Protein AF-A0A6B9T661-F1 (afdb_monomer)

Organism: Xanthomonas perforans (NCBI:txid442694)

Radius of gyration: 20.44 Å; Cα contacts (8 Å, |Δi|>4): 239; chains: 1; bounding box: 43×25×59 Å

Sequence (112 aa):
DLGAFARISRGARANADRLLFGVVRDDGSVSSEEGVNVVRQAEAGLKWRRDGLSLFATAFSARTQEQNFEITSQRFFNRSYEAHGVELEASYRYQGFTLNGGLTWTDAEISR

Secondary structure (DSSP, 8-state):
-EEEEEEEEEEEEE--GGGGGTTS-TTS---HHHHEEEEEEEEEEEEEEETTEEEEEEEEEEEEEEEEEETTTTEEEEEEEEEEEEEEEEEEEETTEEEEEEEEEEEEEE--

Solvent-accessible surface area (backbone atoms only — not comparable to full-atom values): 6195 Å² total; per-residue (Å²): 93,80,48,74,54,73,49,75,51,75,53,75,43,77,57,61,77,69,46,74,79,76,63,52,44,100,87,71,50,60,53,67,76,68,40,39,28,42,35,39,39,42,37,40,36,44,37,40,40,56,96,48,36,37,41,37,40,35,42,41,38,37,40,38,42,44,61,51,65,42,79,90,79,71,39,78,47,74,36,33,37,39,38,36,39,42,38,38,40,40,36,41,45,56,91,97,45,76,49,77,52,72,49,76,49,76,54,71,46,77,78,74

Nearest PDB structures (foldseek):
  2fcp-assembly1_A  TM=7.416E-01  e=4.016E-03  Escherichia coli K-12
  1fi1-assembly1_A  TM=7.423E-01  e=6.834E-03  Escherichia coli K-12
  1nqg-assembly1_A  TM=7.810E-01  e=1.517E-02  Escherichia coli
  8a60-assembly1_A  TM=6.436E-01  e=8.342E-03  Escherichia coli K-12

Mean predicted aligned error: 5.4 Å

Foldseek 3Di:
DKDKDKDKDKDKDFDDPQCVLPQQDPVRDHDCLQGMKMKIKIKIKMWDDDDQKIKIKMKMKMKIWDWGADPVVRDTDIWIKIKIWMKMKMWGDDDPDIDIDIDIDMDMDTPD

InterPro domains:
  IPR000531 TonB-dependent receptor-like, beta-barrel [PF00593] (4-109)
  IPR036942 TonB-dependent receptor-like, beta-barrel domain superfamily [G3DSA:2.40.170.20] (1-112)
  IPR039426 TonB-dependent receptor-like [PTHR32552] (1-110)

Structure (mmCIF, N/CA/C/O backbone):
data_AF-A0A6B9T661-F1
#
_entry.id   AF-A0A6B9T661-F1
#
loop_
_atom_site.group_PDB
_atom_site.id
_atom_site.type_symbol
_atom_site.label_atom_id
_atom_site.label_alt_id
_atom_site.label_comp_id
_atom_site.label_asym_id
_atom_site.label_entity_id
_atom_site.label_seq_id
_atom_site.pdbx_PDB_ins_code
_atom_site.Cartn_x
_atom_site.Cartn_y
_atom_site.Cartn_z
_atom_site.occupancy
_atom_site.B_iso_or_equiv
_atom_site.auth_seq_id
_atom_site.auth_comp_i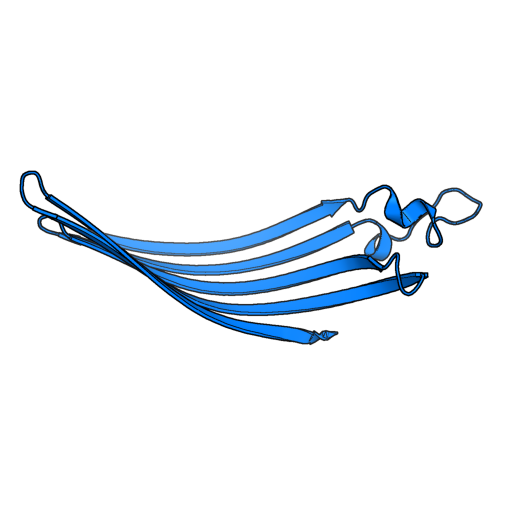d
_atom_site.auth_asym_id
_atom_site.auth_atom_id
_atom_site.pdbx_PDB_model_num
ATOM 1 N N . ASP A 1 1 ? -19.342 -4.485 16.495 1.00 90.94 1 ASP A N 1
ATOM 2 C CA . ASP A 1 1 ? -19.199 -4.997 15.116 1.00 90.94 1 ASP A CA 1
ATOM 3 C C . ASP A 1 1 ? -17.751 -5.305 14.790 1.00 90.94 1 ASP A C 1
ATOM 5 O O . ASP A 1 1 ? -16.885 -4.478 15.060 1.00 90.94 1 ASP A O 1
ATOM 9 N N . LEU A 1 2 ? -17.491 -6.488 14.234 1.00 97.75 2 LEU A N 1
ATOM 10 C CA . LEU A 1 2 ? -16.191 -6.883 13.690 1.00 97.75 2 LEU A CA 1
ATOM 11 C C . LEU A 1 2 ? -16.356 -7.134 12.187 1.00 97.75 2 LEU A C 1
ATOM 13 O O . LEU A 1 2 ? -17.283 -7.828 11.779 1.00 97.75 2 LEU A O 1
ATOM 17 N N . GLY A 1 3 ? -15.464 -6.567 11.383 1.00 98.38 3 GLY A N 1
ATOM 18 C CA . GLY A 1 3 ? -15.373 -6.787 9.946 1.00 98.38 3 GLY A CA 1
ATOM 19 C C . GLY A 1 3 ? -13.943 -7.116 9.534 1.00 98.38 3 GLY A C 1
ATOM 20 O O . GLY A 1 3 ? -12.990 -6.724 10.208 1.00 98.38 3 GLY A O 1
ATOM 21 N N . ALA A 1 4 ? -13.807 -7.821 8.418 1.00 98.50 4 ALA A N 1
ATOM 22 C CA . ALA A 1 4 ? -12.530 -8.168 7.812 1.00 98.50 4 ALA A CA 1
ATOM 23 C C . ALA A 1 4 ? -12.554 -7.825 6.321 1.00 98.50 4 ALA A C 1
ATOM 25 O O . ALA A 1 4 ? -13.622 -7.813 5.704 1.00 98.50 4 ALA A O 1
ATOM 26 N N . PHE A 1 5 ? -11.385 -7.559 5.746 1.00 98.50 5 PHE A N 1
ATOM 27 C CA . PHE A 1 5 ? -11.225 -7.363 4.311 1.00 98.50 5 PHE A CA 1
ATOM 28 C C . PHE A 1 5 ? -9.889 -7.920 3.822 1.00 98.50 5 PHE A C 1
ATOM 30 O O . PHE A 1 5 ? -8.933 -8.056 4.584 1.00 98.50 5 PHE A O 1
ATOM 37 N N . ALA A 1 6 ? -9.836 -8.207 2.526 1.00 98.50 6 ALA A N 1
ATOM 38 C CA . ALA A 1 6 ? -8.608 -8.479 1.802 1.00 98.50 6 ALA A CA 1
ATOM 39 C C . ALA A 1 6 ? -8.718 -7.902 0.388 1.00 98.50 6 ALA A C 1
ATOM 41 O O . ALA A 1 6 ? -9.813 -7.811 -0.174 1.00 98.50 6 ALA A O 1
ATOM 42 N N . ARG A 1 7 ? -7.585 -7.500 -0.181 1.00 98.38 7 ARG A N 1
ATOM 43 C CA . ARG A 1 7 ? -7.486 -6.871 -1.495 1.00 98.38 7 ARG A CA 1
ATOM 44 C C . ARG A 1 7 ? -6.201 -7.318 -2.171 1.00 98.38 7 ARG A C 1
ATOM 46 O O . ARG A 1 7 ? -5.132 -7.242 -1.583 1.00 98.38 7 ARG A O 1
ATOM 53 N N . ILE A 1 8 ? -6.302 -7.731 -3.428 1.00 98.19 8 ILE A N 1
ATOM 54 C CA . ILE A 1 8 ? -5.153 -7.913 -4.316 1.00 98.19 8 ILE A CA 1
ATOM 55 C C . ILE A 1 8 ? -5.426 -7.071 -5.552 1.00 98.19 8 ILE A C 1
ATOM 57 O O . ILE A 1 8 ? -6.532 -7.095 -6.091 1.00 98.19 8 ILE A O 1
ATOM 61 N N . SER A 1 9 ? -4.444 -6.289 -5.987 1.00 98.19 9 SER A N 1
ATOM 62 C CA . SER A 1 9 ? -4.621 -5.376 -7.111 1.00 98.19 9 SER A CA 1
ATOM 63 C C . SER A 1 9 ? -3.356 -5.204 -7.937 1.00 98.19 9 SER A C 1
ATOM 65 O O . SER A 1 9 ? -2.236 -5.382 -7.451 1.00 98.19 9 SER A O 1
ATOM 67 N N . ARG A 1 10 ? -3.558 -4.820 -9.198 1.00 97.50 10 ARG A N 1
ATOM 68 C CA . ARG A 1 10 ? -2.503 -4.421 -10.123 1.00 97.50 10 ARG A CA 1
ATOM 69 C C . ARG A 1 10 ? -2.894 -3.098 -10.769 1.00 97.50 10 ARG A C 1
ATOM 71 O O . ARG A 1 10 ? -3.855 -3.051 -11.532 1.00 97.50 10 ARG A O 1
ATOM 78 N N . GLY A 1 11 ? -2.143 -2.049 -10.463 1.00 95.88 11 GLY A N 1
ATOM 79 C CA . GLY A 1 11 ? -2.249 -0.741 -11.099 1.00 95.88 11 GLY A CA 1
ATOM 80 C C . GLY A 1 11 ? -1.144 -0.543 -12.132 1.00 95.88 11 GLY A C 1
ATOM 81 O O . GLY A 1 11 ? -0.109 -1.210 -12.091 1.00 95.88 11 GLY A O 1
ATOM 82 N N . ALA A 1 12 ? -1.361 0.375 -13.067 1.00 93.06 12 ALA A N 1
ATOM 83 C CA . ALA A 1 12 ? -0.353 0.770 -14.038 1.00 93.06 12 ALA A CA 1
ATOM 84 C C . ALA A 1 12 ? -0.468 2.264 -14.350 1.00 93.06 12 ALA A C 1
ATOM 86 O O . ALA A 1 12 ? -1.568 2.819 -14.359 1.00 93.06 12 ALA A O 1
ATOM 87 N N . ARG A 1 13 ? 0.668 2.899 -14.624 1.00 90.38 13 ARG A N 1
ATOM 88 C CA . ARG A 1 13 ? 0.775 4.295 -15.042 1.00 90.38 13 ARG A CA 1
ATOM 89 C C . ARG A 1 13 ? 1.645 4.365 -16.292 1.00 90.38 13 ARG A C 1
ATOM 91 O O . ARG A 1 13 ? 2.769 3.875 -16.280 1.00 90.38 13 ARG A O 1
ATOM 98 N N . ALA A 1 14 ? 1.131 4.997 -17.345 1.00 88.25 14 ALA A N 1
ATOM 99 C CA . ALA A 1 14 ? 1.943 5.342 -18.506 1.00 88.25 14 ALA A CA 1
ATOM 100 C C . ALA A 1 14 ? 2.983 6.404 -18.115 1.00 88.25 14 ALA A C 1
ATOM 102 O O . ALA A 1 14 ? 2.655 7.395 -17.452 1.00 88.25 14 ALA A O 1
ATOM 103 N N . ASN A 1 15 ? 4.231 6.180 -18.508 1.00 82.38 15 ASN A N 1
ATOM 104 C CA . ASN A 1 15 ? 5.327 7.110 -18.284 1.00 82.38 15 ASN A CA 1
ATOM 105 C C . ASN A 1 15 ? 5.239 8.277 -19.274 1.00 82.38 15 ASN A C 1
ATOM 107 O O . ASN A 1 15 ? 4.746 8.132 -20.390 1.00 82.38 15 ASN A O 1
ATOM 111 N N . ALA A 1 16 ? 5.639 9.461 -18.811 1.00 75.88 16 ALA A N 1
ATOM 112 C CA . ALA A 1 16 ? 5.368 10.728 -19.487 1.00 75.88 16 ALA A CA 1
ATOM 113 C C . ALA A 1 16 ? 6.610 11.276 -20.22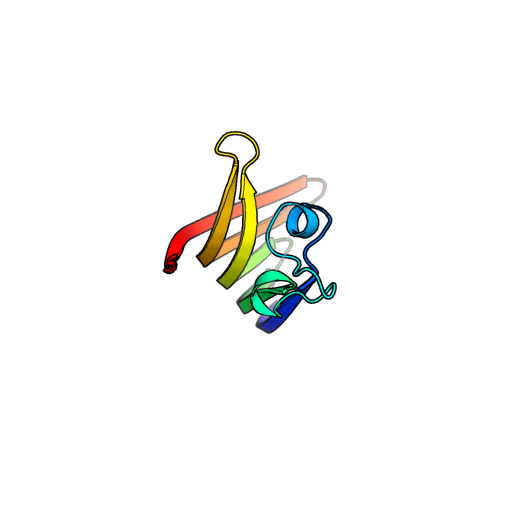1 1.00 75.88 16 ALA A C 1
ATOM 115 O O . ALA A 1 16 ? 7.530 10.531 -20.554 1.00 75.88 16 ALA A O 1
ATOM 116 N N . ASP A 1 17 ? 6.615 12.591 -20.452 1.00 71.75 17 ASP A N 1
ATOM 117 C CA . ASP A 1 17 ? 7.598 13.424 -21.159 1.00 71.75 17 ASP A CA 1
ATOM 118 C C . ASP A 1 17 ? 9.065 12.995 -21.014 1.00 71.75 17 ASP A C 1
ATOM 120 O O . ASP A 1 17 ? 9.824 13.068 -21.978 1.00 71.75 17 ASP A O 1
ATOM 124 N N . ARG A 1 18 ? 9.463 12.482 -19.846 1.00 75.19 18 ARG A N 1
ATOM 125 C CA . ARG A 1 18 ? 10.840 12.055 -19.582 1.00 75.19 18 ARG A CA 1
ATOM 126 C C . ARG A 1 18 ? 11.356 10.927 -20.482 1.00 75.19 18 ARG A C 1
ATOM 128 O O . ARG A 1 18 ? 12.565 10.830 -20.668 1.00 75.19 18 ARG A O 1
ATOM 135 N N . LEU A 1 19 ? 10.481 10.114 -21.077 1.00 75.81 19 LEU A N 1
ATOM 136 C CA . LEU A 1 19 ? 10.887 9.081 -22.041 1.00 75.81 19 LEU A CA 1
ATOM 137 C C . LEU A 1 19 ? 11.511 9.669 -23.317 1.00 75.81 19 LEU A C 1
ATOM 139 O O . LEU A 1 19 ? 12.387 9.053 -23.926 1.00 75.81 19 LEU A O 1
ATOM 143 N N . LEU A 1 20 ? 11.085 10.878 -23.697 1.00 76.81 20 LEU A N 1
ATOM 144 C CA . LEU A 1 20 ? 11.485 11.545 -24.939 1.00 76.81 20 LEU A CA 1
ATOM 145 C C . LEU A 1 20 ? 12.967 11.943 -24.959 1.00 76.81 20 LEU A C 1
ATOM 147 O O . LEU A 1 20 ? 13.494 12.267 -26.016 1.00 76.81 20 LEU A O 1
ATOM 151 N N . PHE A 1 21 ? 13.648 11.909 -23.811 1.00 77.25 21 PHE A N 1
ATOM 152 C CA . PHE A 1 21 ? 15.037 12.350 -23.684 1.00 77.25 21 PHE A CA 1
ATOM 153 C C . PHE A 1 21 ? 16.070 11.218 -23.805 1.00 77.25 21 PHE A C 1
ATOM 155 O O . PHE A 1 21 ? 17.240 11.447 -23.506 1.00 77.25 21 PHE A O 1
ATOM 162 N N . GLY A 1 22 ? 15.679 10.005 -24.225 1.00 76.31 22 GLY A N 1
ATOM 163 C CA . GLY A 1 22 ? 16.678 8.967 -24.528 1.00 76.31 22 GLY A CA 1
ATOM 164 C C . GLY A 1 22 ? 16.226 7.511 -24.644 1.00 76.31 22 GLY A C 1
ATOM 165 O O . GLY A 1 22 ? 17.079 6.673 -24.917 1.00 76.31 22 GLY A O 1
ATOM 166 N N . VAL A 1 23 ? 14.943 7.180 -24.447 1.00 81.81 23 VAL A N 1
ATOM 167 C CA . VAL A 1 23 ? 14.450 5.785 -24.572 1.00 81.81 23 VAL A CA 1
ATOM 168 C C . VAL A 1 23 ? 13.435 5.581 -25.703 1.00 81.81 23 VAL A C 1
ATOM 170 O O . VAL A 1 23 ? 13.068 4.450 -26.015 1.00 81.81 23 VAL A O 1
ATOM 173 N N . VAL A 1 24 ? 12.997 6.663 -26.353 1.00 86.75 24 VAL A N 1
ATOM 174 C CA . VAL A 1 24 ? 12.213 6.588 -27.594 1.00 86.75 24 VAL A CA 1
ATOM 175 C C . VAL A 1 24 ? 13.161 6.382 -28.773 1.00 86.75 24 VAL A C 1
ATOM 177 O O . VAL A 1 24 ? 14.149 7.101 -28.908 1.00 86.75 24 VAL A O 1
ATOM 180 N N . ARG A 1 25 ? 12.869 5.382 -29.607 1.00 88.81 25 ARG A N 1
ATOM 181 C CA . ARG A 1 25 ? 13.663 5.024 -30.792 1.00 88.81 25 ARG A CA 1
ATOM 182 C C . ARG A 1 25 ? 13.355 5.952 -31.970 1.00 88.81 25 ARG A C 1
ATOM 184 O O . ARG A 1 25 ? 12.320 6.613 -31.986 1.00 88.81 25 ARG A O 1
ATOM 191 N N . ASP A 1 26 ? 14.213 5.932 -32.990 1.00 89.88 26 ASP A N 1
ATOM 192 C CA . ASP A 1 26 ? 14.061 6.751 -34.208 1.00 89.88 26 ASP A CA 1
ATOM 193 C C . ASP A 1 26 ? 12.747 6.482 -34.966 1.00 89.88 26 ASP A C 1
ATOM 195 O O . ASP A 1 26 ? 12.229 7.360 -35.654 1.00 89.88 26 ASP A O 1
ATOM 199 N N . ASP A 1 27 ? 12.178 5.281 -34.817 1.00 92.06 27 ASP A N 1
ATOM 200 C CA . ASP A 1 27 ? 10.878 4.896 -35.379 1.00 92.06 27 ASP A CA 1
ATOM 201 C C . ASP A 1 27 ? 9.674 5.316 -34.508 1.00 92.06 27 ASP A C 1
ATOM 203 O O . ASP A 1 27 ? 8.528 5.000 -34.830 1.00 92.06 27 ASP A O 1
ATOM 207 N N . GLY A 1 28 ? 9.919 6.024 -33.401 1.00 87.38 28 GLY A N 1
ATOM 208 C CA . GLY A 1 28 ? 8.911 6.479 -32.444 1.00 87.38 28 GLY A CA 1
ATOM 209 C C . GLY A 1 28 ? 8.455 5.414 -31.443 1.00 87.38 28 GLY A C 1
ATOM 210 O O . GLY A 1 28 ? 7.580 5.689 -30.619 1.00 87.38 28 GLY A O 1
ATOM 211 N N . SER A 1 29 ? 9.017 4.203 -31.480 1.00 88.25 29 SER A N 1
ATOM 212 C CA . SER A 1 29 ? 8.656 3.136 -30.547 1.00 88.25 29 SER A CA 1
ATOM 213 C C . SER A 1 29 ? 9.346 3.282 -29.184 1.00 88.25 29 SER A C 1
ATOM 215 O O . SER A 1 29 ? 10.454 3.804 -29.062 1.00 88.25 29 SER A O 1
ATOM 217 N N . VAL A 1 30 ? 8.704 2.748 -28.142 1.00 88.38 30 VAL A N 1
ATOM 218 C CA . VAL A 1 30 ? 9.250 2.597 -26.783 1.00 88.38 30 VAL A CA 1
ATOM 219 C C . VAL A 1 30 ? 8.863 1.217 -26.256 1.00 88.38 30 VAL A C 1
ATOM 221 O O . VAL A 1 30 ? 7.806 0.696 -26.623 1.00 88.38 30 VAL A O 1
ATOM 224 N N . SER A 1 31 ? 9.719 0.560 -25.465 1.00 85.69 31 SER A N 1
ATOM 225 C CA . SER A 1 31 ? 9.331 -0.736 -24.893 1.00 85.69 31 SER A CA 1
ATOM 226 C C . SER A 1 31 ? 8.237 -0.561 -23.835 1.00 85.69 31 SER A C 1
ATOM 228 O O . SER A 1 31 ? 8.085 0.504 -23.240 1.00 85.69 31 SER A O 1
ATOM 230 N N . SER A 1 32 ? 7.475 -1.619 -23.557 1.00 81.81 32 SER A N 1
ATOM 231 C CA . SER A 1 32 ? 6.463 -1.589 -22.495 1.00 81.81 32 SER A CA 1
ATOM 232 C C . SER A 1 32 ? 7.061 -1.392 -21.101 1.00 81.81 32 SER A C 1
ATOM 234 O O . SER A 1 32 ? 6.409 -0.796 -20.251 1.00 81.81 32 SER A O 1
ATOM 236 N N . GLU A 1 33 ? 8.279 -1.891 -20.868 1.00 78.06 33 GLU A N 1
ATOM 237 C CA . G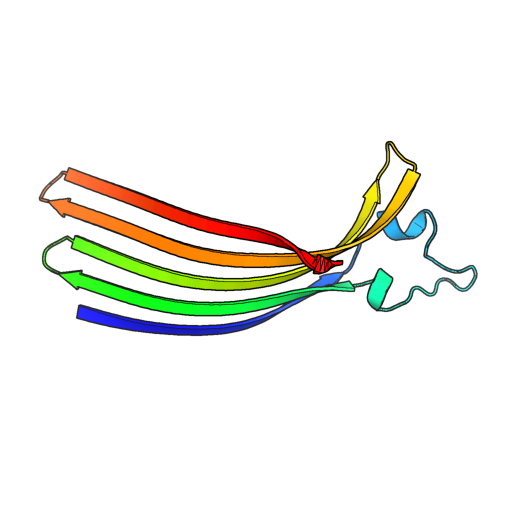LU A 1 33 ? 8.984 -1.736 -19.587 1.00 78.06 33 GLU A CA 1
ATOM 238 C C . GLU A 1 33 ? 9.432 -0.290 -19.358 1.00 78.06 33 GLU A C 1
ATOM 240 O O . GLU A 1 33 ? 9.395 0.198 -18.235 1.00 78.06 33 GLU A O 1
ATOM 245 N N . GLU A 1 34 ? 9.798 0.418 -20.427 1.00 82.38 34 GLU A N 1
ATOM 246 C CA . GLU A 1 34 ? 10.118 1.846 -20.374 1.00 82.38 34 GLU A CA 1
ATOM 247 C C . GLU A 1 34 ? 8.835 2.692 -20.330 1.00 82.38 34 GLU A C 1
ATOM 249 O O . GLU A 1 34 ? 8.760 3.697 -19.626 1.00 82.38 34 GLU A O 1
ATOM 254 N N . GLY A 1 35 ? 7.797 2.280 -21.059 1.00 84.31 35 GLY A N 1
ATOM 255 C CA . GLY A 1 35 ? 6.566 3.041 -21.253 1.00 84.31 35 GLY A CA 1
ATOM 256 C C . GLY A 1 35 ? 5.550 2.956 -20.113 1.00 84.31 35 GLY A C 1
ATOM 257 O O . GLY A 1 35 ? 4.689 3.832 -20.016 1.00 84.31 35 GLY A O 1
ATOM 258 N N . VAL A 1 36 ? 5.602 1.927 -19.260 1.00 88.44 36 VAL A N 1
ATOM 259 C CA . VAL A 1 36 ? 4.569 1.677 -18.244 1.00 88.44 36 VAL A CA 1
ATOM 260 C C . VAL A 1 36 ? 5.171 1.239 -16.911 1.00 88.44 36 VAL A C 1
ATOM 262 O O . VAL A 1 36 ? 5.738 0.158 -16.794 1.00 88.44 36 VAL A O 1
ATOM 265 N N . ASN A 1 37 ? 4.913 2.023 -15.866 1.00 90.31 37 ASN A N 1
ATOM 266 C CA . ASN A 1 37 ? 5.207 1.657 -14.484 1.00 90.31 37 ASN A CA 1
ATOM 267 C C . ASN A 1 37 ? 4.046 0.858 -13.889 1.00 90.31 37 ASN A C 1
ATOM 269 O O . ASN A 1 37 ? 2.888 1.279 -13.951 1.00 90.31 37 ASN A O 1
ATOM 273 N N . VAL A 1 38 ? 4.344 -0.294 -13.291 1.00 93.38 38 VAL A N 1
ATOM 274 C CA . VAL A 1 38 ? 3.348 -1.193 -12.694 1.00 93.38 38 VAL A CA 1
ATOM 275 C C . VAL A 1 38 ? 3.473 -1.186 -11.178 1.00 93.38 38 VAL A C 1
ATOM 277 O O . VAL A 1 38 ? 4.572 -1.270 -10.636 1.00 93.38 38 VAL A O 1
ATOM 280 N N . VAL A 1 39 ? 2.331 -1.178 -10.494 1.00 95.56 39 VAL A N 1
ATOM 281 C CA . VAL A 1 39 ? 2.242 -1.430 -9.055 1.00 95.56 39 VAL A CA 1
ATOM 282 C C . VAL A 1 39 ? 1.409 -2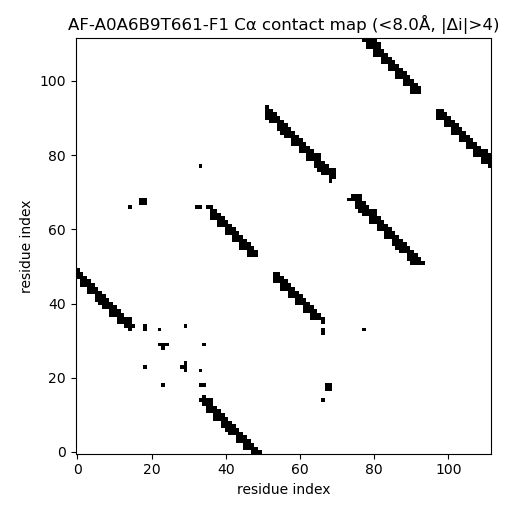.681 -8.803 1.00 95.56 39 VAL A C 1
ATOM 284 O O . VAL A 1 39 ? 0.364 -2.890 -9.423 1.00 95.56 39 VAL A O 1
ATOM 287 N N . ARG A 1 40 ? 1.875 -3.546 -7.907 1.00 97.38 40 ARG A N 1
ATOM 288 C CA . ARG A 1 40 ? 1.142 -4.718 -7.418 1.00 97.38 40 ARG A CA 1
ATOM 289 C C . ARG A 1 40 ? 1.013 -4.591 -5.915 1.00 97.38 40 ARG A C 1
ATOM 291 O O . ARG A 1 40 ? 2.011 -4.329 -5.256 1.00 97.38 40 ARG A O 1
ATOM 298 N N . GLN A 1 41 ? -0.192 -4.767 -5.390 1.00 98.12 41 GLN A N 1
ATOM 299 C CA . GLN A 1 41 ? -0.452 -4.624 -3.959 1.00 98.12 41 GLN A CA 1
ATOM 300 C C . GLN A 1 41 ? -1.314 -5.769 -3.456 1.00 98.12 41 GLN A C 1
ATOM 302 O O . GLN A 1 41 ? -2.264 -6.173 -4.134 1.00 98.12 41 GLN A O 1
ATOM 307 N N . ALA A 1 42 ? -1.002 -6.230 -2.255 1.00 98.56 42 ALA A N 1
ATOM 308 C CA . ALA A 1 42 ? -1.829 -7.108 -1.455 1.00 98.56 42 ALA A CA 1
ATOM 309 C C . ALA A 1 42 ? -2.033 -6.469 -0.079 1.00 98.56 42 ALA A C 1
ATOM 311 O O . ALA A 1 42 ? -1.079 -6.017 0.549 1.00 98.56 42 ALA A O 1
ATOM 312 N N . GLU A 1 43 ? -3.275 -6.433 0.383 1.00 98.56 43 GLU A N 1
ATOM 313 C CA . GLU A 1 43 ? -3.664 -5.886 1.679 1.00 98.56 43 GLU A CA 1
ATOM 314 C C . GLU A 1 43 ? -4.665 -6.819 2.343 1.00 98.56 43 GLU A C 1
ATOM 316 O O . GLU A 1 43 ? -5.519 -7.415 1.681 1.00 98.56 43 GLU A O 1
ATOM 321 N N . ALA A 1 44 ? -4.593 -6.914 3.661 1.00 98.69 44 ALA A N 1
ATOM 322 C CA . ALA A 1 44 ? -5.610 -7.564 4.466 1.00 98.69 44 ALA A CA 1
ATOM 323 C C . ALA A 1 44 ? -5.743 -6.835 5.792 1.00 98.69 44 ALA A C 1
ATOM 325 O O . ALA A 1 44 ? -4.759 -6.343 6.342 1.00 98.69 44 ALA A O 1
ATOM 326 N N . GLY A 1 45 ? -6.956 -6.776 6.325 1.00 98.69 45 GLY A N 1
ATOM 327 C CA . GLY A 1 45 ? -7.172 -6.040 7.552 1.00 98.69 45 GLY A CA 1
ATOM 328 C C . GLY A 1 45 ? -8.449 -6.383 8.283 1.00 98.69 45 GLY A C 1
ATOM 329 O O . GLY A 1 45 ? -9.365 -7.032 7.770 1.00 98.69 45 GLY A O 1
ATOM 330 N N . LEU A 1 46 ? -8.479 -5.921 9.523 1.00 98.62 46 LEU A N 1
ATOM 331 C CA . LEU A 1 46 ? -9.580 -6.070 10.450 1.00 98.62 46 LEU A CA 1
ATOM 332 C C . LEU A 1 46 ? -10.059 -4.700 10.894 1.00 98.62 46 LEU A C 1
ATOM 334 O O . LEU A 1 46 ? -9.300 -3.741 11.020 1.00 98.62 46 LEU A O 1
ATOM 338 N N . LYS A 1 47 ? -11.350 -4.643 11.173 1.00 98.38 47 LYS A N 1
ATOM 339 C CA . LYS A 1 47 ? -12.046 -3.453 11.617 1.00 98.38 47 LYS A CA 1
ATOM 340 C C . LYS A 1 47 ? -12.954 -3.823 12.761 1.00 98.38 47 LYS A C 1
ATOM 342 O O . LYS A 1 47 ? -13.876 -4.616 12.586 1.00 98.38 47 LYS A O 1
ATOM 347 N N . TRP A 1 48 ? -12.760 -3.196 13.904 1.00 98.31 48 TRP A N 1
ATOM 348 C CA . TRP A 1 48 ? -13.607 -3.406 15.063 1.00 98.31 48 TRP A CA 1
ATOM 349 C C . TRP A 1 48 ? -14.204 -2.090 15.538 1.00 98.31 48 TRP A C 1
ATOM 351 O O . TRP A 1 48 ? -13.537 -1.058 15.560 1.00 98.31 48 TRP A O 1
ATOM 361 N N . ARG A 1 49 ? -15.489 -2.117 15.891 1.00 97.81 49 ARG A N 1
ATOM 362 C CA . ARG A 1 49 ? -16.220 -0.952 16.388 1.00 97.81 49 ARG A CA 1
ATOM 363 C C . ARG A 1 49 ? -17.129 -1.322 17.540 1.00 97.81 49 ARG A C 1
ATOM 365 O O . ARG A 1 49 ? -17.885 -2.294 17.438 1.00 97.81 49 ARG A O 1
ATOM 372 N N . ARG A 1 50 ? -17.092 -0.522 18.601 1.00 97.12 50 ARG A N 1
ATOM 373 C CA . ARG A 1 50 ? -17.962 -0.666 19.767 1.00 97.12 50 ARG A CA 1
ATOM 374 C C . ARG A 1 50 ? -17.999 0.625 20.579 1.00 97.12 50 ARG A C 1
ATOM 376 O O . ARG A 1 50 ? -16.953 1.212 20.814 1.00 97.12 50 ARG A O 1
ATOM 383 N N . ASP A 1 51 ? -19.191 1.032 21.017 1.00 94.81 51 ASP A N 1
ATOM 384 C CA . ASP A 1 51 ? -19.402 2.066 22.044 1.00 94.81 51 ASP A CA 1
ATOM 385 C C . ASP A 1 51 ? -18.576 3.356 21.830 1.00 94.81 51 ASP A C 1
ATOM 387 O O . ASP A 1 51 ? -17.943 3.878 22.741 1.00 94.81 51 ASP A O 1
ATOM 391 N N . GLY A 1 52 ? -18.550 3.861 20.589 1.00 94.88 52 GLY A N 1
ATOM 392 C CA . GLY A 1 52 ? -17.818 5.082 20.221 1.00 94.88 52 GLY A CA 1
ATOM 393 C C . GLY A 1 52 ? -16.336 4.886 19.877 1.00 94.88 52 GLY A C 1
ATOM 394 O O . GLY A 1 52 ? -15.723 5.814 19.354 1.00 94.88 52 GLY A O 1
ATOM 395 N N . LEU A 1 53 ? -15.769 3.693 20.084 1.00 97.50 53 LEU A N 1
ATOM 396 C CA . LEU A 1 53 ? -14.420 3.312 19.663 1.00 97.50 53 LEU A CA 1
ATOM 397 C C . LEU A 1 53 ? -14.449 2.584 18.311 1.00 97.50 53 LEU A C 1
ATOM 399 O O . LEU A 1 53 ? -15.241 1.667 18.091 1.00 97.50 53 LEU A O 1
ATOM 403 N N . SER A 1 54 ? -13.566 2.982 17.400 1.00 98.31 54 SER A N 1
ATOM 404 C CA . SER A 1 54 ? -13.254 2.301 16.144 1.00 98.31 54 SER A CA 1
ATOM 405 C C . SER A 1 54 ? -11.763 2.011 16.085 1.00 98.31 54 SER A C 1
ATOM 407 O O . SER A 1 54 ? -10.970 2.925 16.278 1.00 98.31 54 SER A O 1
ATOM 409 N N . LEU A 1 55 ? -11.402 0.770 15.779 1.00 98.25 55 LEU A N 1
ATOM 410 C CA . LEU A 1 55 ? -10.033 0.320 15.551 1.00 98.25 55 LEU A CA 1
ATOM 411 C C . LEU A 1 55 ? -9.939 -0.323 14.168 1.00 98.25 55 LEU A C 1
ATOM 413 O O . LEU A 1 55 ? -10.824 -1.091 13.777 1.00 98.25 55 LEU A O 1
ATOM 417 N N . PHE A 1 56 ? -8.866 -0.027 13.452 1.00 98.44 56 PHE A N 1
ATOM 418 C CA . PHE A 1 56 ? -8.502 -0.655 12.191 1.00 98.44 56 PHE A CA 1
ATOM 419 C C . PHE A 1 56 ? -7.057 -1.118 12.248 1.00 98.44 56 PHE A C 1
ATOM 421 O O . PHE A 1 56 ? -6.199 -0.420 12.783 1.00 98.44 56 PHE A O 1
ATOM 428 N N . ALA A 1 57 ? -6.812 -2.296 11.690 1.00 98.69 57 ALA A N 1
ATOM 429 C CA . ALA A 1 57 ? -5.480 -2.832 11.490 1.00 98.69 57 ALA A CA 1
ATOM 430 C C . ALA A 1 57 ? -5.378 -3.368 10.065 1.00 98.69 57 ALA A C 1
ATOM 432 O O . ALA A 1 57 ? -6.197 -4.203 9.674 1.00 98.69 57 ALA A O 1
ATOM 433 N N . THR A 1 58 ? -4.379 -2.915 9.318 1.00 98.81 58 THR A N 1
ATOM 434 C CA . THR A 1 58 ? -4.147 -3.297 7.924 1.00 98.81 58 THR A CA 1
ATOM 435 C C . THR A 1 58 ? -2.705 -3.743 7.767 1.00 98.81 58 THR A C 1
ATOM 437 O O . THR A 1 58 ? -1.792 -2.985 8.066 1.00 98.81 58 THR A O 1
ATOM 440 N N . ALA A 1 59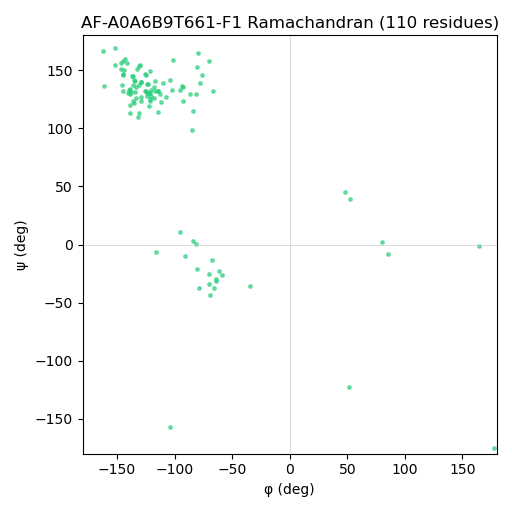 ? -2.485 -4.960 7.285 1.00 98.75 59 ALA A N 1
ATOM 441 C CA . ALA A 1 59 ? -1.191 -5.388 6.773 1.00 98.75 59 ALA A CA 1
ATOM 442 C C . ALA A 1 59 ? -1.163 -5.161 5.260 1.00 98.75 59 ALA A C 1
ATOM 444 O O . ALA A 1 59 ? -2.136 -5.483 4.570 1.00 98.75 59 ALA A O 1
ATOM 445 N N . PHE A 1 60 ? -0.057 -4.636 4.743 1.00 98.56 60 PHE A N 1
ATOM 446 C CA . PHE A 1 60 ? 0.112 -4.362 3.320 1.00 98.56 60 PHE A CA 1
ATOM 447 C C . PHE A 1 60 ? 1.454 -4.879 2.801 1.00 98.56 60 PHE A C 1
ATOM 449 O O . PHE A 1 60 ? 2.452 -4.941 3.517 1.00 98.56 60 PHE A O 1
ATOM 456 N N . SER A 1 61 ? 1.471 -5.233 1.521 1.00 98.25 61 SER A N 1
ATOM 457 C CA . SER A 1 61 ? 2.667 -5.516 0.737 1.00 98.25 61 SER A CA 1
ATOM 458 C C . SER A 1 61 ? 2.476 -4.935 -0.657 1.00 98.25 61 SER A C 1
ATOM 460 O O . SER A 1 61 ? 1.440 -5.140 -1.296 1.00 98.25 61 SER A O 1
ATOM 462 N N . ALA A 1 62 ? 3.459 -4.181 -1.126 1.00 97.69 62 ALA A N 1
ATOM 463 C CA . ALA A 1 62 ? 3.435 -3.481 -2.391 1.00 97.69 62 ALA A CA 1
ATOM 464 C C . ALA A 1 62 ? 4.769 -3.649 -3.116 1.00 97.69 62 ALA A C 1
ATOM 466 O O . ALA A 1 62 ? 5.840 -3.516 -2.527 1.00 97.69 62 ALA A O 1
ATOM 467 N N . ARG A 1 63 ? 4.690 -3.888 -4.423 1.00 96.75 63 ARG A N 1
ATOM 468 C CA . ARG A 1 63 ? 5.828 -3.824 -5.334 1.00 96.75 63 ARG A CA 1
ATOM 469 C C . ARG A 1 63 ? 5.543 -2.808 -6.422 1.00 96.75 63 ARG A C 1
ATOM 471 O O . ARG A 1 63 ? 4.554 -2.950 -7.147 1.00 96.75 63 ARG A O 1
ATOM 478 N N . THR A 1 64 ? 6.421 -1.825 -6.555 1.00 93.94 64 THR A N 1
ATOM 479 C CA . THR A 1 64 ? 6.261 -0.695 -7.472 1.00 93.94 64 THR A CA 1
ATOM 480 C C . THR A 1 64 ? 7.456 -0.612 -8.401 1.00 93.94 64 THR A C 1
ATOM 482 O O . THR A 1 64 ? 8.598 -0.597 -7.956 1.00 93.94 64 THR A O 1
ATOM 485 N N . GLN A 1 65 ? 7.191 -0.550 -9.699 1.00 90.31 65 GLN A N 1
ATOM 486 C CA . GLN A 1 65 ? 8.206 -0.279 -10.709 1.00 90.31 65 GLN A CA 1
ATOM 487 C C . GLN A 1 65 ? 8.256 1.219 -10.988 1.00 90.31 65 GLN A C 1
ATOM 489 O O . GLN A 1 65 ? 7.212 1.854 -11.143 1.00 90.31 65 GLN A O 1
ATOM 494 N N . GLU A 1 66 ? 9.461 1.768 -11.074 1.00 84.25 66 GLU A N 1
ATOM 495 C CA . GLU A 1 66 ? 9.701 3.158 -11.421 1.00 84.25 66 GLU A CA 1
ATOM 496 C C . GLU A 1 66 ? 10.776 3.266 -12.503 1.00 84.25 66 GLU A C 1
ATOM 498 O O . GLU A 1 66 ? 11.965 3.068 -12.254 1.00 84.25 66 GLU A O 1
ATOM 503 N N . GLN A 1 67 ? 10.345 3.640 -13.704 1.00 81.50 67 GLN A N 1
ATOM 504 C CA . GLN A 1 67 ? 11.197 4.206 -14.739 1.00 81.50 67 GLN A CA 1
ATOM 505 C C . GLN A 1 67 ? 11.172 5.734 -14.630 1.00 81.50 67 GLN A C 1
ATOM 507 O O . GLN A 1 67 ? 10.102 6.348 -14.700 1.00 81.50 67 GLN A O 1
ATOM 512 N N . ASN A 1 68 ? 12.339 6.360 -14.482 1.00 78.19 68 ASN A N 1
ATOM 513 C CA . ASN A 1 68 ? 12.441 7.815 -14.379 1.00 78.19 68 ASN A CA 1
ATOM 514 C C . ASN A 1 68 ? 13.791 8.338 -14.909 1.00 78.19 68 ASN A C 1
ATOM 516 O O . ASN A 1 68 ? 14.710 7.567 -15.197 1.00 78.19 68 ASN A O 1
ATOM 520 N N . PHE A 1 69 ? 13.887 9.660 -15.071 1.00 79.81 69 PHE A N 1
ATOM 521 C CA . PHE A 1 69 ? 15.083 10.367 -15.530 1.00 79.81 69 PHE A CA 1
ATOM 522 C C . PHE A 1 69 ? 15.522 11.397 -14.488 1.00 79.81 69 PHE A C 1
ATOM 524 O O . PHE A 1 69 ? 14.787 12.344 -14.171 1.00 79.81 69 PHE A O 1
ATOM 531 N N . GLU A 1 70 ? 16.736 11.226 -13.973 1.00 78.19 70 GLU A N 1
ATOM 532 C CA . GLU A 1 70 ? 17.348 12.140 -13.017 1.00 78.19 70 GLU A CA 1
ATOM 533 C C . GLU A 1 70 ? 18.005 13.309 -13.759 1.00 78.19 70 GLU A C 1
ATOM 535 O O . GLU A 1 70 ? 18.989 13.126 -14.471 1.00 78.19 70 GLU A O 1
ATOM 540 N N . ILE A 1 71 ? 17.495 14.529 -13.570 1.00 72.12 71 ILE A N 1
ATOM 541 C CA . ILE A 1 71 ? 18.016 15.715 -14.277 1.00 72.12 71 ILE A CA 1
ATOM 542 C C . ILE A 1 71 ? 19.458 16.035 -13.864 1.00 72.12 71 ILE A C 1
ATOM 544 O O . ILE A 1 71 ? 20.262 16.423 -14.706 1.00 72.12 71 ILE A O 1
ATOM 548 N N . THR A 1 72 ? 19.801 15.860 -12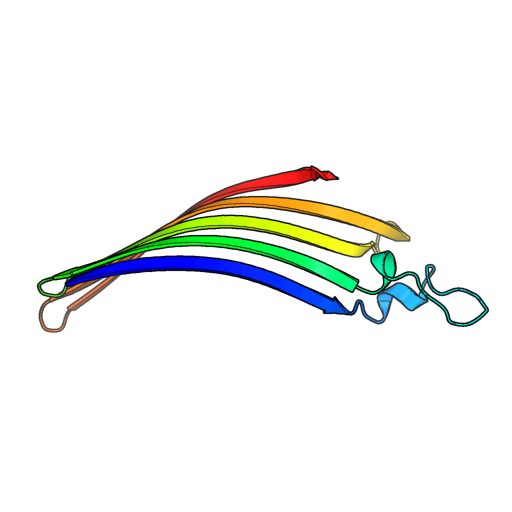.586 1.00 81.50 72 THR A N 1
ATOM 549 C CA . THR A 1 72 ? 21.121 16.230 -12.057 1.00 81.50 72 THR A CA 1
ATOM 550 C C . THR A 1 72 ? 22.229 15.323 -12.585 1.00 81.50 72 THR A C 1
ATOM 552 O O . THR A 1 72 ? 23.292 15.809 -12.963 1.00 81.50 72 THR A O 1
ATOM 555 N N . SER A 1 73 ? 21.987 14.009 -12.631 1.00 82.31 73 SER A N 1
ATOM 556 C CA . SER A 1 73 ? 22.962 13.029 -13.128 1.00 82.31 73 SER A CA 1
ATOM 557 C C . SER A 1 73 ? 22.821 12.745 -14.629 1.00 82.31 73 SER A C 1
ATOM 559 O O . SER A 1 73 ? 23.704 12.112 -15.206 1.00 82.31 73 SER A O 1
ATOM 561 N N . GLN A 1 74 ? 21.740 13.229 -15.256 1.00 79.56 74 GLN A N 1
ATOM 562 C CA . GLN A 1 74 ? 21.334 12.956 -16.639 1.00 79.56 74 GLN A CA 1
ATOM 563 C C . GLN A 1 74 ? 21.253 11.456 -16.954 1.00 79.56 74 GLN A C 1
ATOM 565 O O . GLN A 1 74 ? 21.648 11.003 -18.028 1.00 79.56 74 GLN A O 1
ATOM 570 N N . ARG A 1 75 ? 20.761 10.663 -15.996 1.00 78.50 75 ARG A N 1
ATOM 571 C CA . ARG A 1 75 ? 20.650 9.206 -16.128 1.00 78.50 75 ARG A CA 1
ATOM 572 C C 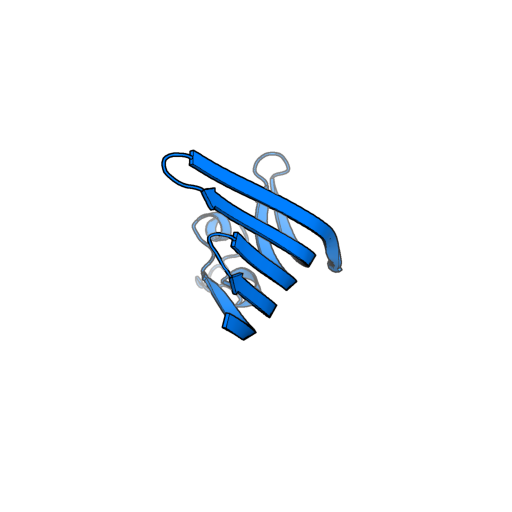. ARG A 1 75 ? 19.206 8.750 -16.063 1.00 78.50 75 ARG A C 1
ATOM 574 O O . ARG A 1 75 ? 18.418 9.213 -15.238 1.00 78.50 75 ARG A O 1
ATOM 581 N N . PHE A 1 76 ? 18.901 7.766 -16.898 1.00 76.31 76 PHE A N 1
ATOM 582 C CA . PHE A 1 76 ? 17.715 6.942 -16.737 1.00 76.31 76 PHE A CA 1
ATOM 583 C C . PHE A 1 76 ? 17.962 5.903 -15.651 1.00 76.31 76 PHE A C 1
ATOM 585 O O . PHE A 1 76 ? 19.033 5.295 -15.590 1.00 76.31 76 PHE A O 1
ATOM 592 N N . PHE A 1 77 ? 16.959 5.677 -14.815 1.00 78.25 77 PHE A N 1
ATOM 593 C CA . PHE A 1 77 ? 16.955 4.571 -13.874 1.00 78.25 77 PHE A CA 1
ATOM 594 C C . PHE A 1 77 ? 15.631 3.823 -13.964 1.00 78.25 77 PHE A C 1
ATOM 596 O O . PHE A 1 77 ? 14.563 4.425 -14.073 1.00 78.25 77 PHE A O 1
ATOM 603 N N . ASN A 1 78 ? 15.748 2.499 -13.934 1.00 81.50 78 ASN A N 1
ATOM 604 C CA . ASN A 1 78 ? 14.642 1.571 -13.794 1.00 81.50 78 ASN A CA 1
ATOM 605 C C . ASN A 1 78 ? 14.836 0.868 -12.458 1.00 81.50 78 ASN A C 1
ATOM 607 O O . ASN A 1 78 ? 15.842 0.178 -12.278 1.00 81.50 78 ASN A O 1
ATOM 611 N N . ARG A 1 79 ? 13.925 1.107 -11.520 1.00 87.00 79 ARG A N 1
ATOM 612 C CA . ARG A 1 79 ? 13.997 0.548 -10.176 1.00 87.00 79 ARG A CA 1
ATOM 613 C C . ARG A 1 79 ? 12.723 -0.182 -9.815 1.00 87.00 79 ARG A C 1
ATOM 615 O O . ARG A 1 79 ? 11.624 0.207 -10.205 1.00 87.00 79 ARG A O 1
ATOM 622 N N . SER A 1 80 ? 12.875 -1.231 -9.025 1.00 88.88 80 SER A N 1
ATOM 623 C CA . SER A 1 80 ? 11.765 -1.916 -8.377 1.00 88.88 80 SER A CA 1
ATOM 624 C C . SER A 1 80 ? 11.862 -1.665 -6.883 1.00 88.88 80 SER A C 1
ATOM 626 O O . SER A 1 80 ? 12.851 -2.026 -6.252 1.00 88.88 80 SER A O 1
ATOM 628 N N . TYR A 1 81 ? 10.813 -1.098 -6.311 1.00 93.88 81 TYR A N 1
ATOM 629 C CA . TYR A 1 81 ? 10.679 -0.869 -4.882 1.00 93.88 81 TYR A CA 1
ATOM 630 C C . TYR A 1 81 ? 9.754 -1.924 -4.293 1.00 93.88 81 TYR A C 1
ATOM 632 O O . TYR A 1 81 ? 8.680 -2.183 -4.843 1.00 93.88 81 TYR A O 1
ATOM 640 N N . GLU A 1 82 ? 10.162 -2.518 -3.183 1.00 96.31 82 GLU A N 1
ATOM 641 C CA . GLU A 1 82 ? 9.318 -3.395 -2.380 1.00 96.31 82 GLU A CA 1
ATOM 642 C C . GLU A 1 82 ? 9.082 -2.726 -1.031 1.00 96.31 82 GLU A C 1
ATOM 644 O O . GLU A 1 82 ? 10.006 -2.190 -0.425 1.00 96.31 82 GLU A O 1
ATOM 649 N N . ALA A 1 83 ? 7.825 -2.694 -0.599 1.00 97.62 83 ALA A N 1
ATOM 650 C CA . ALA A 1 83 ? 7.424 -2.111 0.670 1.00 97.62 83 ALA A CA 1
ATOM 651 C C . ALA A 1 83 ? 6.363 -2.990 1.318 1.00 97.62 83 ALA A C 1
ATOM 653 O O . ALA A 1 83 ? 5.389 -3.386 0.675 1.00 97.62 83 ALA A O 1
ATOM 654 N N . HIS A 1 84 ? 6.528 -3.284 2.595 1.00 98.00 84 HIS A N 1
ATOM 655 C CA . HIS A 1 84 ? 5.539 -4.006 3.376 1.00 98.00 84 HIS A CA 1
ATOM 656 C C . HIS A 1 84 ? 5.466 -3.430 4.780 1.00 98.00 84 HIS A C 1
ATOM 658 O O . HIS A 1 84 ? 6.392 -2.781 5.264 1.00 98.00 84 HIS A O 1
ATOM 664 N N . GLY A 1 85 ? 4.332 -3.625 5.432 1.00 98.50 85 GLY A N 1
ATOM 665 C CA . GLY A 1 85 ? 4.116 -2.978 6.707 1.00 98.50 85 GLY A CA 1
ATOM 666 C C . GLY A 1 85 ? 2.758 -3.244 7.308 1.00 98.50 85 GLY A C 1
ATOM 667 O O . GLY A 1 85 ? 1.957 -4.040 6.804 1.00 98.50 85 GLY A O 1
ATOM 668 N N . VAL A 1 86 ? 2.528 -2.561 8.421 1.00 98.50 86 VAL A N 1
ATOM 669 C CA . VAL A 1 86 ? 1.279 -2.604 9.170 1.00 98.50 86 VAL A CA 1
ATOM 670 C C . VAL A 1 86 ? 0.860 -1.186 9.527 1.00 98.50 86 VAL A C 1
ATOM 672 O O . VAL A 1 86 ? 1.665 -0.384 10.000 1.00 98.50 86 VAL A O 1
ATOM 675 N N . GLU A 1 87 ? -0.420 -0.906 9.335 1.00 98.62 87 GLU A N 1
ATOM 676 C CA . GLU A 1 87 ? -1.085 0.335 9.710 1.00 98.62 87 GLU A CA 1
ATOM 677 C C . GLU A 1 87 ? -2.121 0.041 10.789 1.00 98.62 87 GLU A C 1
ATOM 679 O O . GLU A 1 87 ? -2.915 -0.896 10.675 1.00 98.62 87 GLU A O 1
ATOM 684 N N . LEU A 1 88 ? -2.107 0.844 11.846 1.00 98.62 88 LEU A N 1
ATOM 685 C CA . LEU A 1 88 ? -3.078 0.824 12.927 1.00 98.62 88 LEU A CA 1
ATOM 686 C C . LEU A 1 88 ? -3.741 2.192 13.001 1.00 98.62 88 LEU A C 1
ATOM 688 O O . LEU A 1 88 ? -3.057 3.204 13.125 1.00 98.62 88 LEU A O 1
ATOM 692 N N . GLU A 1 89 ? -5.066 2.228 12.997 1.00 98.56 89 GLU A N 1
ATOM 693 C CA . GLU A 1 89 ? -5.839 3.461 13.126 1.00 98.56 89 GLU A CA 1
ATOM 694 C C . GLU A 1 89 ? -6.889 3.317 14.225 1.00 98.56 89 GLU A C 1
ATOM 696 O O . GLU A 1 89 ? -7.543 2.280 14.368 1.00 98.56 89 GLU A O 1
ATOM 701 N N . ALA A 1 90 ? -7.075 4.378 15.003 1.00 98.25 90 ALA A N 1
ATOM 702 C CA . ALA A 1 90 ? -8.036 4.436 16.088 1.00 98.25 90 ALA A CA 1
ATOM 703 C C . ALA A 1 90 ? -8.831 5.744 16.050 1.00 98.25 90 ALA A C 1
ATOM 705 O O . ALA A 1 90 ? -8.291 6.825 15.819 1.00 98.25 90 ALA A O 1
ATOM 706 N N . SER A 1 91 ? -10.125 5.649 16.340 1.00 98.31 91 SER A N 1
ATOM 707 C CA . SER A 1 91 ? -11.009 6.794 16.543 1.00 98.31 91 SER A CA 1
ATOM 708 C C . SER A 1 91 ? -11.891 6.535 17.754 1.00 98.31 91 SER A C 1
ATOM 710 O O . SER A 1 91 ? -12.587 5.522 17.804 1.00 98.31 91 SER A O 1
ATOM 712 N N . TYR A 1 92 ? -11.864 7.431 18.734 1.00 98.00 92 TYR A N 1
ATOM 713 C CA . TYR A 1 92 ? -12.678 7.354 19.940 1.00 98.00 92 TYR A CA 1
ATOM 714 C C . TYR A 1 92 ? -13.547 8.600 20.066 1.00 98.00 92 TYR A C 1
ATOM 716 O O . TYR A 1 92 ? -13.048 9.727 20.061 1.00 98.00 92 TYR A O 1
ATOM 724 N N . ARG A 1 93 ? -14.857 8.394 20.189 1.00 97.75 93 ARG A N 1
ATOM 725 C CA . ARG A 1 93 ? -15.852 9.449 20.360 1.00 97.75 93 ARG A CA 1
ATOM 726 C C . ARG A 1 93 ? -16.562 9.277 21.690 1.00 97.75 93 ARG A C 1
ATOM 728 O O . ARG A 1 93 ? -17.163 8.237 21.942 1.00 97.75 93 ARG A O 1
ATOM 735 N N . TYR A 1 94 ? -16.560 10.335 22.489 1.00 96.44 94 TYR A N 1
ATOM 736 C CA . TYR A 1 94 ? -17.295 10.389 23.742 1.00 96.44 94 TYR A CA 1
ATOM 737 C C . TYR A 1 94 ? -17.958 11.760 23.894 1.00 96.44 94 TYR A C 1
ATOM 739 O O . TYR A 1 94 ? -17.280 12.777 24.026 1.00 96.44 94 TYR A O 1
ATOM 747 N N . GLN A 1 95 ? -19.294 11.786 23.860 1.00 93.75 95 GLN A N 1
ATOM 748 C CA . GLN A 1 95 ? -20.100 13.014 23.873 1.00 93.75 95 GLN A CA 1
ATOM 749 C C . GLN A 1 95 ? -19.635 14.019 22.795 1.00 93.75 95 GLN A C 1
ATOM 751 O O . GLN A 1 95 ? -19.596 13.677 21.614 1.00 93.75 95 GLN A O 1
ATOM 756 N N . GLY A 1 96 ? -19.274 15.244 23.189 1.00 94.56 96 GLY A N 1
ATOM 757 C CA . GLY A 1 96 ? -18.752 16.284 22.298 1.00 94.56 96 GLY A CA 1
ATOM 758 C C . GLY A 1 96 ? -17.260 16.161 21.967 1.00 94.56 96 GLY A C 1
ATOM 759 O O . GLY A 1 96 ? -16.738 17.000 21.240 1.00 94.56 96 GLY A O 1
ATOM 760 N N . PHE A 1 97 ? -16.560 15.148 22.486 1.00 97.06 97 PHE A N 1
ATOM 761 C CA . PHE A 1 97 ? -15.125 14.959 22.287 1.00 97.06 97 PHE A CA 1
ATOM 762 C C . PHE A 1 97 ? -14.834 13.846 21.272 1.00 97.06 97 PHE A C 1
ATOM 764 O O . PHE A 1 97 ? -15.512 12.817 21.225 1.00 97.06 97 PHE A O 1
ATOM 771 N N . THR A 1 98 ? -13.814 14.046 20.438 1.00 97.62 98 THR A N 1
ATOM 772 C CA . THR A 1 98 ? -13.316 13.039 19.491 1.00 97.62 98 THR A CA 1
ATOM 773 C C . THR A 1 98 ? -11.794 13.053 19.482 1.00 97.62 98 THR A C 1
ATOM 775 O O . THR A 1 98 ? -11.190 14.112 19.332 1.00 97.62 98 THR A O 1
ATOM 778 N N . LEU A 1 99 ? -11.190 11.873 19.596 1.00 97.81 99 LEU A N 1
ATOM 779 C CA . LEU A 1 99 ? -9.755 11.649 19.467 1.00 97.81 99 LEU A CA 1
ATOM 780 C C . LEU A 1 99 ? -9.503 10.672 18.322 1.00 97.81 99 LEU A C 1
ATOM 782 O O . LEU A 1 99 ? -10.147 9.628 18.251 1.00 97.81 99 LEU A O 1
ATOM 786 N N . ASN A 1 100 ? -8.553 10.999 17.452 1.00 98.25 100 ASN A N 1
ATOM 787 C CA . ASN A 1 100 ? -8.099 10.113 16.385 1.00 98.25 100 ASN A CA 1
ATOM 788 C C . ASN A 1 100 ? -6.589 9.925 16.504 1.00 98.25 100 ASN A C 1
ATOM 790 O O . ASN A 1 100 ? -5.880 10.854 16.892 1.00 98.25 100 ASN A O 1
ATOM 794 N N . GLY A 1 101 ? -6.108 8.739 16.159 1.00 98.38 101 GLY A N 1
ATOM 795 C CA . GLY A 1 101 ? -4.689 8.420 16.146 1.00 98.38 101 GLY A CA 1
ATOM 796 C C . GLY A 1 101 ? -4.389 7.340 15.121 1.00 98.38 101 GLY A C 1
ATOM 797 O O . GLY A 1 101 ? -5.256 6.534 14.789 1.00 98.38 101 GLY A O 1
ATOM 798 N N . GLY A 1 102 ? -3.155 7.333 14.633 1.00 98.31 102 GLY A N 1
ATOM 799 C CA . GLY A 1 102 ? -2.671 6.336 13.693 1.00 98.31 102 GLY A CA 1
ATOM 800 C C . GLY A 1 102 ? -1.195 6.042 13.924 1.00 98.31 102 GLY A C 1
ATOM 801 O O . GLY A 1 102 ? -0.453 6.900 14.405 1.00 98.31 102 GLY A O 1
ATOM 802 N N . LEU A 1 103 ? -0.790 4.821 13.598 1.00 98.50 103 LEU A N 1
ATOM 803 C CA . LEU A 1 103 ? 0.591 4.364 13.607 1.00 98.50 103 LEU A CA 1
ATOM 804 C C . LEU A 1 103 ? 0.822 3.507 12.368 1.00 98.50 103 LEU A C 1
ATOM 806 O O . LEU A 1 103 ? 0.096 2.542 12.142 1.00 98.50 103 LEU A O 1
ATOM 810 N N . THR A 1 104 ? 1.881 3.815 11.632 1.00 98.50 104 THR A N 1
ATOM 811 C CA . THR A 1 104 ? 2.326 3.009 10.499 1.00 98.50 104 THR A CA 1
ATOM 812 C C . THR A 1 104 ? 3.755 2.566 10.744 1.00 98.50 104 THR A C 1
ATOM 814 O O . THR A 1 104 ? 4.621 3.382 11.065 1.00 98.50 104 THR A O 1
ATOM 817 N N . TRP A 1 105 ? 3.995 1.271 10.583 1.00 98.50 105 TRP A N 1
ATOM 818 C CA . TRP A 1 105 ? 5.331 0.712 10.467 1.00 98.50 105 TRP A CA 1
ATOM 819 C C . TRP A 1 105 ? 5.515 0.179 9.052 1.00 98.50 105 TRP A C 1
ATOM 821 O O . TRP A 1 105 ? 4.682 -0.590 8.570 1.00 98.50 105 TRP A O 1
ATOM 831 N N . THR A 1 106 ? 6.612 0.581 8.420 1.00 98.31 106 THR A N 1
ATOM 832 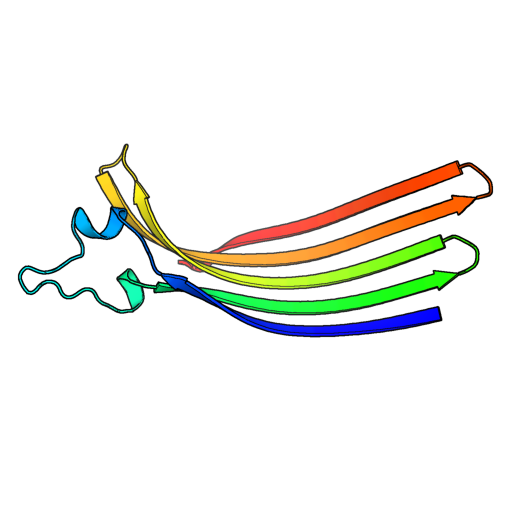C CA . THR A 1 106 ? 6.942 0.214 7.045 1.00 98.31 106 THR A CA 1
ATOM 833 C C . THR A 1 106 ? 8.400 -0.198 6.973 1.00 98.31 106 THR A C 1
ATOM 835 O O . THR A 1 106 ? 9.274 0.543 7.426 1.00 98.31 106 THR A O 1
ATOM 838 N N . ASP A 1 107 ? 8.640 -1.337 6.342 1.00 97.81 107 ASP A N 1
ATOM 839 C CA . ASP A 1 107 ? 9.939 -1.749 5.835 1.00 97.81 107 ASP A CA 1
ATOM 840 C C . ASP A 1 107 ? 9.910 -1.638 4.305 1.00 97.81 107 ASP A C 1
ATOM 842 O O . ASP A 1 107 ? 8.964 -2.098 3.653 1.00 97.81 107 ASP A O 1
ATOM 846 N N . ALA A 1 108 ? 10.881 -0.925 3.735 1.00 96.56 108 ALA A N 1
ATOM 847 C CA . ALA A 1 108 ? 10.920 -0.657 2.305 1.00 96.56 108 ALA A CA 1
ATOM 848 C C . ALA A 1 108 ? 12.351 -0.620 1.775 1.00 96.56 108 ALA A C 1
ATOM 850 O O . ALA A 1 108 ? 13.231 0.016 2.358 1.00 96.56 108 ALA A O 1
ATOM 851 N N . GLU A 1 109 ? 12.554 -1.236 0.614 1.00 95.31 109 GLU A N 1
ATOM 852 C CA . GLU A 1 109 ? 13.857 -1.330 -0.032 1.00 95.31 109 GLU A CA 1
ATOM 853 C C . GLU A 1 109 ? 13.783 -1.217 -1.560 1.00 95.31 109 GLU A C 1
ATOM 855 O O . GLU A 1 109 ? 12.748 -1.431 -2.202 1.00 95.31 109 GLU A O 1
ATOM 860 N N . ILE A 1 110 ? 14.927 -0.874 -2.157 1.00 92.88 110 ILE A N 1
ATOM 861 C CA . ILE A 1 110 ? 15.13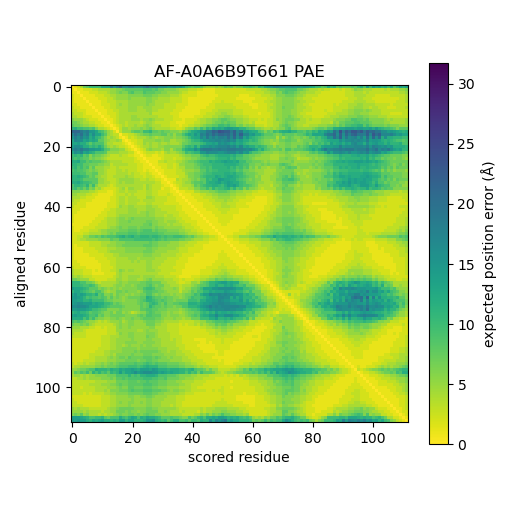2 -0.934 -3.605 1.00 92.88 110 ILE A CA 1
ATOM 862 C C . ILE A 1 110 ? 15.545 -2.366 -3.943 1.00 92.88 110 ILE A C 1
ATOM 864 O O . ILE A 1 110 ? 16.706 -2.736 -3.802 1.00 92.88 110 ILE A O 1
ATOM 868 N N . SER A 1 111 ? 14.581 -3.165 -4.388 1.00 85.31 111 SER A N 1
ATOM 869 C CA . SER A 1 111 ? 14.780 -4.574 -4.758 1.00 85.31 111 SER A CA 1
ATOM 870 C C . SER A 1 111 ? 15.599 -4.770 -6.045 1.00 85.31 111 SER A C 1
ATOM 872 O O . SER A 1 111 ? 16.188 -5.832 -6.245 1.00 85.31 111 SER A O 1
ATOM 874 N N . ARG A 1 112 ? 15.610 -3.778 -6.947 1.00 78.25 112 ARG A N 1
ATOM 875 C CA . ARG A 1 112 ? 16.399 -3.761 -8.190 1.00 78.25 112 ARG A CA 1
ATOM 876 C C . ARG A 1 112 ? 16.609 -2.336 -8.674 1.00 78.25 112 ARG A C 1
ATOM 878 O O . ARG A 1 112 ? 15.654 -1.544 -8.509 1.00 78.25 112 ARG A O 1
#

pLDDT: mean 91.63, std 8.09, range [71.75, 98.81]